Protein AF-A0A2H5W555-F1 (afdb_monomer_lite)

Structure (mmCIF, N/CA/C/O backbone):
data_AF-A0A2H5W555-F1
#
_entry.id   AF-A0A2H5W555-F1
#
loop_
_atom_site.group_PDB
_atom_site.id
_atom_site.type_symbol
_atom_site.label_atom_id
_atom_site.label_alt_id
_atom_site.label_comp_id
_atom_site.label_asym_id
_atom_site.label_entity_id
_atom_site.label_seq_id
_atom_site.pdbx_PDB_ins_code
_atom_site.Cartn_x
_atom_site.Cartn_y
_atom_site.Cartn_z
_atom_site.occupancy
_atom_site.B_iso_or_equiv
_atom_site.auth_seq_id
_atom_site.auth_comp_id
_atom_site.auth_asym_id
_atom_site.auth_atom_id
_atom_site.pdbx_PDB_model_num
ATOM 1 N N . MET A 1 1 ? 14.832 43.001 66.537 1.00 49.19 1 MET A N 1
ATOM 2 C CA . MET A 1 1 ? 14.098 41.760 66.212 1.00 49.19 1 MET A CA 1
ATOM 3 C C . MET A 1 1 ? 13.853 41.805 64.713 1.00 49.19 1 MET A C 1
ATOM 5 O O . MET A 1 1 ? 13.284 42.779 64.250 1.00 49.19 1 MET A O 1
ATOM 9 N N . LEU A 1 2 ? 14.508 40.921 63.962 1.00 52.03 2 LEU A N 1
ATOM 10 C CA . LEU A 1 2 ? 14.835 41.119 62.547 1.00 52.03 2 LEU A CA 1
ATOM 11 C C . LEU A 1 2 ? 13.684 40.680 61.633 1.00 52.03 2 LEU A C 1
ATOM 13 O O . LEU A 1 2 ? 13.291 39.517 61.644 1.00 52.03 2 LEU A O 1
ATOM 17 N N . GLU A 1 3 ? 13.192 41.625 60.834 1.00 59.06 3 GLU A N 1
ATOM 18 C CA . GLU A 1 3 ? 12.164 41.443 59.812 1.00 59.06 3 GLU A CA 1
ATOM 19 C C . GLU A 1 3 ? 12.660 40.465 58.730 1.00 59.06 3 GLU A C 1
ATOM 21 O O . GLU A 1 3 ? 13.538 40.773 57.916 1.00 59.06 3 GLU A O 1
ATOM 26 N N . GLY A 1 4 ? 12.115 39.249 58.746 1.00 59.41 4 GLY A N 1
ATOM 27 C CA . GLY A 1 4 ? 12.412 38.196 57.783 1.00 59.41 4 GLY A CA 1
ATOM 28 C C . GLY A 1 4 ? 11.858 38.536 56.401 1.00 59.41 4 GLY A C 1
ATOM 29 O O . GLY A 1 4 ? 10.692 38.269 56.104 1.00 59.41 4 GLY A O 1
ATOM 30 N N . ARG A 1 5 ? 12.712 39.087 55.530 1.00 66.12 5 ARG A N 1
ATOM 31 C CA . ARG A 1 5 ? 12.431 39.239 54.096 1.00 66.12 5 ARG A CA 1
ATOM 32 C C . ARG A 1 5 ? 12.264 37.864 53.447 1.00 66.12 5 ARG A C 1
ATOM 34 O O . ARG A 1 5 ? 13.231 37.225 53.044 1.00 66.12 5 ARG A O 1
ATOM 41 N N . ARG A 1 6 ? 11.014 37.418 53.337 1.00 64.94 6 ARG A N 1
ATOM 42 C CA . ARG A 1 6 ? 10.616 36.291 52.490 1.00 64.94 6 ARG A CA 1
ATOM 43 C C . ARG A 1 6 ? 10.742 36.720 51.030 1.00 64.94 6 ARG A C 1
ATOM 45 O O . ARG A 1 6 ? 9.896 37.442 50.512 1.00 64.94 6 ARG A O 1
ATOM 52 N N . SER A 1 7 ? 11.824 36.295 50.385 1.00 68.00 7 SER A N 1
ATOM 53 C CA . SER A 1 7 ? 12.001 36.405 48.940 1.00 68.00 7 SER A CA 1
ATOM 54 C C . SER A 1 7 ? 10.922 35.589 48.228 1.00 68.00 7 SER A C 1
ATOM 56 O O . SER A 1 7 ? 10.952 34.360 48.243 1.00 68.00 7 SER A O 1
ATOM 58 N N . CYS A 1 8 ? 9.972 36.271 47.591 1.00 63.50 8 CYS A N 1
ATOM 59 C CA . CYS A 1 8 ? 9.088 35.664 46.604 1.00 63.50 8 CYS A CA 1
ATOM 60 C C . CYS A 1 8 ? 9.933 35.250 45.394 1.00 63.50 8 CYS A C 1
ATOM 62 O O . CYS A 1 8 ? 10.379 36.097 44.621 1.00 63.50 8 CYS A O 1
ATOM 64 N N . ILE A 1 9 ? 10.176 33.950 45.240 1.00 69.75 9 ILE A N 1
ATOM 65 C CA . ILE A 1 9 ? 10.774 33.393 44.027 1.00 69.75 9 ILE A CA 1
ATOM 66 C C . ILE A 1 9 ? 9.719 33.501 42.915 1.00 69.75 9 ILE A C 1
ATOM 68 O O . ILE A 1 9 ? 8.634 32.932 43.063 1.00 69.75 9 ILE A O 1
ATOM 72 N N . PRO A 1 10 ? 9.980 34.212 41.804 1.00 69.44 10 PRO A N 1
ATOM 73 C CA . PRO A 1 10 ? 9.043 34.251 40.696 1.00 69.44 10 PRO A CA 1
ATOM 74 C C . PRO A 1 10 ? 8.984 32.866 40.047 1.00 69.44 10 PRO A C 1
ATOM 76 O O . PRO A 1 10 ? 9.961 32.379 39.476 1.00 69.44 10 PRO A O 1
ATOM 79 N N . HIS A 1 11 ? 7.816 32.230 40.131 1.00 68.31 11 HIS A N 1
ATOM 80 C CA . HIS A 1 11 ? 7.517 30.976 39.452 1.00 68.31 11 HIS A CA 1
ATOM 81 C C . HIS A 1 11 ? 7.503 31.246 37.940 1.00 68.31 11 HIS A C 1
ATOM 83 O O . HIS A 1 11 ? 6.504 31.683 37.365 1.00 68.31 11 HIS A O 1
ATOM 89 N N . ARG A 1 12 ? 8.658 31.069 37.288 1.00 72.81 12 ARG A N 1
ATOM 90 C CA . ARG A 1 12 ? 8.837 31.305 35.853 1.00 72.81 12 ARG A CA 1
ATOM 91 C C . ARG A 1 12 ? 7.993 30.284 35.092 1.00 72.81 12 ARG A C 1
ATOM 93 O O . ARG A 1 12 ? 8.399 29.141 34.910 1.00 72.81 12 ARG A O 1
ATOM 100 N N . LYS A 1 13 ? 6.794 30.692 34.677 1.00 70.06 13 LYS A N 1
ATOM 101 C CA . LYS A 1 13 ? 5.906 29.907 33.815 1.00 70.06 13 LYS A CA 1
ATOM 102 C C . LYS A 1 13 ? 6.671 29.607 32.520 1.00 70.06 13 LYS A C 1
ATOM 104 O O . LYS A 1 13 ? 6.967 30.521 31.750 1.00 70.06 13 LYS A O 1
ATOM 109 N N . GLY A 1 14 ? 7.088 28.351 32.344 1.00 60.59 14 GLY A N 1
ATOM 110 C CA . GLY A 1 14 ? 7.802 27.898 31.153 1.00 60.59 14 GLY A CA 1
ATOM 111 C C . GLY A 1 14 ? 6.978 28.227 29.913 1.00 60.59 14 GLY A C 1
ATOM 112 O O . GLY A 1 14 ? 5.783 27.942 29.867 1.00 60.59 14 GLY A O 1
ATOM 113 N N . ARG A 1 15 ? 7.592 28.894 28.933 1.00 64.75 15 ARG A N 1
ATOM 114 C CA . ARG A 1 15 ? 6.925 29.183 27.660 1.00 64.75 15 ARG A CA 1
ATOM 115 C C . ARG A 1 15 ? 6.703 27.855 26.927 1.00 64.75 15 ARG A C 1
ATOM 117 O O . ARG A 1 15 ? 7.643 27.060 26.886 1.00 64.75 15 ARG A O 1
ATOM 124 N N . PRO A 1 16 ? 5.518 27.600 26.344 1.00 57.59 16 PRO A N 1
ATOM 125 C CA . PRO A 1 16 ? 5.307 26.406 25.543 1.00 57.59 16 PRO A CA 1
ATOM 126 C C . PRO A 1 16 ? 6.228 26.482 24.325 1.00 57.59 16 PRO A C 1
ATOM 128 O O . PRO A 1 16 ? 6.068 27.326 23.445 1.00 57.59 16 PRO A O 1
ATOM 131 N N . MET A 1 17 ? 7.230 25.611 24.293 1.00 60.69 17 MET A N 1
ATOM 132 C CA . MET A 1 17 ? 8.143 25.431 23.170 1.00 60.69 17 MET A CA 1
ATOM 133 C C . MET A 1 17 ? 7.408 24.637 22.075 1.00 60.69 17 MET A C 1
ATOM 135 O O . MET A 1 17 ? 7.768 23.507 21.774 1.00 60.69 17 MET A O 1
ATOM 139 N N . GLN A 1 18 ? 6.301 25.193 21.559 1.00 62.84 18 GLN A N 1
ATOM 140 C CA . GLN A 1 18 ? 5.282 24.447 20.805 1.00 62.84 18 GLN A CA 1
ATOM 141 C C . GLN A 1 18 ? 5.464 24.403 19.280 1.00 62.84 18 GLN A C 1
ATOM 143 O O . GLN A 1 18 ? 4.883 23.554 18.618 1.00 62.84 18 GLN A O 1
ATOM 148 N N . GLY A 1 19 ? 6.308 25.266 18.708 1.00 61.78 19 GLY A N 1
ATOM 149 C CA . GLY A 1 19 ? 6.478 25.345 17.249 1.00 61.78 19 GLY A CA 1
ATOM 150 C C . GLY A 1 19 ? 7.579 24.458 16.655 1.00 61.78 19 GLY A C 1
ATOM 151 O O . GLY A 1 19 ? 7.553 24.179 15.463 1.00 61.78 19 GLY A O 1
ATOM 152 N N . SER A 1 20 ? 8.562 24.014 17.450 1.00 70.44 20 SER A N 1
ATOM 153 C CA . SER A 1 20 ? 9.775 23.369 16.912 1.00 70.44 20 SER A CA 1
ATOM 154 C C . SER A 1 20 ? 9.702 21.838 16.900 1.00 70.44 20 SER A C 1
ATOM 156 O O . SER A 1 20 ? 10.187 21.222 15.957 1.00 70.44 20 SER A O 1
ATOM 158 N N . TYR A 1 21 ? 9.062 21.201 17.889 1.00 74.06 21 TYR A N 1
ATOM 159 C CA . TYR A 1 21 ? 9.061 19.733 18.019 1.00 74.06 21 TYR A CA 1
ATOM 160 C C . TYR A 1 21 ? 8.374 19.003 16.858 1.00 74.06 21 TYR A C 1
ATOM 162 O O . TYR A 1 21 ? 8.743 17.874 16.553 1.00 74.06 21 TYR A O 1
ATOM 170 N N . ALA A 1 22 ? 7.392 19.630 16.200 1.00 77.25 22 ALA A N 1
ATOM 171 C CA . ALA A 1 22 ? 6.694 19.020 15.073 1.00 77.25 22 ALA A CA 1
ATOM 172 C C . ALA A 1 22 ? 7.654 18.860 13.889 1.00 77.25 22 ALA A C 1
ATOM 174 O O . ALA A 1 22 ? 7.745 17.787 13.303 1.00 77.25 22 ALA A O 1
ATOM 175 N N . LEU A 1 23 ? 8.454 19.896 13.612 1.00 77.62 23 LEU A N 1
ATOM 176 C CA . LEU A 1 23 ? 9.510 19.837 12.607 1.00 77.62 23 LEU A CA 1
ATOM 177 C C . LEU A 1 23 ? 10.505 18.718 12.934 1.00 77.62 23 LEU A C 1
ATOM 179 O O . LEU A 1 23 ? 10.782 17.893 12.076 1.00 77.62 23 LEU A O 1
ATOM 183 N N . TRP A 1 24 ? 10.977 18.629 14.180 1.00 86.06 24 TRP A N 1
ATOM 184 C CA . TRP A 1 24 ? 11.909 17.576 14.605 1.00 86.06 24 TRP A CA 1
ATOM 185 C C . TRP A 1 24 ? 11.338 16.154 14.497 1.00 86.06 24 TRP A C 1
ATOM 187 O O . TRP A 1 24 ? 12.100 15.222 14.261 1.00 86.06 24 TRP A O 1
ATOM 197 N N . MET A 1 25 ? 10.020 15.982 14.627 1.00 86.62 25 MET A N 1
ATOM 198 C CA . MET A 1 25 ? 9.352 14.686 14.480 1.00 86.62 25 MET A CA 1
ATOM 199 C C . MET A 1 25 ? 9.228 14.245 13.013 1.00 86.62 25 MET A C 1
ATOM 201 O O . MET A 1 25 ? 9.423 13.069 12.715 1.00 86.62 25 MET A O 1
ATOM 205 N N . TYR A 1 26 ? 8.939 15.168 12.089 1.00 91.75 26 TYR A N 1
ATOM 206 C CA . TYR A 1 26 ? 8.757 14.847 10.663 1.00 91.75 26 TYR A CA 1
ATOM 207 C C . TYR A 1 26 ? 10.050 14.919 9.835 1.00 91.75 26 TYR A C 1
ATOM 209 O O . TYR A 1 26 ? 10.145 14.295 8.776 1.00 91.75 26 TYR A O 1
ATOM 217 N N . LEU A 1 27 ? 11.061 15.650 10.309 1.00 93.44 27 LEU A N 1
ATOM 218 C CA . LEU A 1 27 ? 12.317 15.885 9.594 1.00 93.44 27 LEU A CA 1
ATOM 219 C C . LEU A 1 27 ? 13.083 14.593 9.254 1.00 93.44 27 LEU A C 1
ATOM 221 O O . LEU A 1 27 ? 13.500 14.477 8.103 1.00 93.44 27 LEU A O 1
ATOM 225 N N . PRO A 1 28 ? 13.226 13.587 10.143 1.00 94.50 28 PRO A N 1
ATOM 226 C CA . PRO A 1 28 ? 13.884 12.330 9.784 1.00 94.50 28 PRO A CA 1
ATOM 227 C C . PRO A 1 28 ? 13.179 11.594 8.637 1.00 94.50 28 PRO A C 1
ATOM 229 O O . PRO A 1 28 ? 13.837 11.112 7.719 1.00 94.50 28 PRO A O 1
ATOM 232 N N . GLY A 1 29 ? 11.842 11.556 8.652 1.00 94.69 29 GLY A N 1
ATOM 233 C CA . GLY A 1 29 ? 11.051 10.920 7.596 1.00 94.69 29 GLY A CA 1
ATOM 234 C C . GLY A 1 29 ? 11.219 11.624 6.251 1.00 94.69 29 GLY A C 1
ATOM 235 O O . GLY A 1 29 ? 11.456 10.973 5.235 1.00 94.69 29 GLY A O 1
ATOM 236 N N . LEU A 1 30 ? 11.188 12.959 6.255 1.00 95.00 30 LEU A N 1
ATOM 237 C CA . LEU A 1 30 ? 11.422 13.759 5.054 1.00 95.00 30 LEU A CA 1
ATOM 238 C C . LEU A 1 30 ? 12.841 13.558 4.501 1.00 95.00 30 LEU A C 1
ATOM 240 O O . LEU A 1 30 ? 13.008 13.388 3.296 1.00 95.00 30 LEU A O 1
ATOM 244 N N . VAL A 1 31 ? 13.856 13.542 5.370 1.00 96.62 31 VAL A N 1
ATOM 245 C CA . VAL A 1 31 ? 15.256 13.322 4.972 1.00 96.62 31 VAL A CA 1
ATOM 246 C C . VAL A 1 31 ? 15.439 11.943 4.345 1.00 96.62 31 VAL A C 1
ATOM 248 O O . VAL A 1 31 ? 16.087 11.841 3.307 1.00 96.62 31 VAL A O 1
ATOM 251 N N . LEU A 1 32 ? 14.845 10.892 4.916 1.00 97.12 32 LEU A N 1
ATOM 252 C CA . LEU A 1 32 ? 14.907 9.545 4.340 1.00 97.12 32 LEU A CA 1
ATOM 253 C C . LEU A 1 32 ? 14.152 9.448 3.012 1.00 97.12 32 LEU A C 1
ATOM 255 O O . LEU A 1 32 ? 14.649 8.821 2.080 1.00 97.12 32 LEU A O 1
ATOM 259 N N . PHE A 1 33 ? 12.990 10.092 2.897 1.00 97.50 33 PHE A N 1
ATOM 260 C CA . PHE A 1 33 ? 12.213 10.109 1.659 1.00 97.50 33 PHE A CA 1
ATOM 261 C C . PHE A 1 33 ? 12.973 10.806 0.522 1.00 97.50 33 PHE A C 1
ATOM 263 O O . PHE A 1 33 ? 13.168 10.228 -0.549 1.00 97.50 33 PHE A O 1
ATOM 270 N N . VAL A 1 34 ? 13.477 12.018 0.774 1.00 97.81 34 VAL A N 1
ATOM 271 C CA . VAL A 1 34 ? 14.276 12.779 -0.200 1.00 97.81 34 VAL A CA 1
ATOM 272 C C . VAL A 1 34 ? 15.595 12.067 -0.495 1.00 97.81 34 VAL A C 1
ATOM 274 O O . VAL A 1 34 ? 15.985 11.964 -1.656 1.00 97.81 34 VAL A O 1
ATOM 277 N N . GLY A 1 35 ? 16.259 11.532 0.529 1.00 98.19 35 GLY A N 1
ATOM 278 C CA . GLY A 1 35 ? 17.486 10.754 0.383 1.00 98.19 35 GLY A CA 1
ATOM 279 C C . GLY A 1 35 ? 17.285 9.498 -0.464 1.00 98.19 35 GLY A C 1
ATOM 280 O O . GLY A 1 35 ? 18.111 9.218 -1.327 1.00 98.19 35 GLY A O 1
ATOM 281 N N . GLY A 1 36 ? 16.171 8.782 -0.286 1.00 97.94 36 GLY A N 1
ATOM 282 C CA . GLY A 1 36 ? 15.815 7.611 -1.090 1.00 97.94 36 GLY A CA 1
ATOM 283 C C . GLY A 1 36 ? 15.578 7.958 -2.560 1.00 97.94 36 GLY A C 1
ATOM 284 O O . GLY A 1 36 ? 16.132 7.303 -3.443 1.00 97.94 36 GLY A O 1
ATOM 285 N N . ILE A 1 37 ? 14.833 9.034 -2.834 1.00 98.25 37 ILE A N 1
ATOM 286 C CA . ILE A 1 37 ? 14.633 9.535 -4.203 1.00 98.25 37 ILE A CA 1
ATOM 287 C C . ILE A 1 37 ? 15.975 9.937 -4.827 1.00 98.25 37 ILE A C 1
ATOM 289 O O . ILE A 1 37 ? 16.297 9.510 -5.937 1.00 98.25 37 ILE A O 1
ATOM 293 N N . ALA A 1 38 ? 16.779 10.720 -4.104 1.00 98.06 38 ALA A N 1
ATOM 294 C CA . ALA A 1 38 ? 18.091 11.158 -4.566 1.00 98.06 38 ALA A CA 1
ATOM 295 C C . ALA A 1 38 ? 19.020 9.969 -4.844 1.00 98.06 38 ALA A C 1
ATOM 297 O O . ALA A 1 38 ? 19.721 9.966 -5.852 1.00 98.06 38 ALA A O 1
ATOM 298 N N . PHE A 1 39 ? 18.988 8.937 -3.998 1.00 98.06 39 PHE A N 1
ATOM 299 C CA . PHE A 1 39 ? 19.768 7.717 -4.178 1.00 98.06 39 PHE A CA 1
ATOM 300 C C . PHE A 1 39 ? 19.387 6.976 -5.464 1.00 98.06 39 PHE A C 1
ATOM 302 O O . PHE A 1 39 ? 20.277 6.611 -6.235 1.00 98.06 39 PHE A O 1
ATOM 309 N N . VAL A 1 40 ? 18.091 6.788 -5.737 1.00 98.06 40 VAL A N 1
ATOM 310 C CA . VAL A 1 40 ? 17.629 6.139 -6.978 1.00 98.06 40 VAL A CA 1
ATOM 311 C C . VAL A 1 40 ? 18.047 6.954 -8.202 1.00 98.06 40 VAL A C 1
ATOM 313 O O . VAL A 1 40 ? 18.641 6.401 -9.126 1.00 98.06 40 VAL A O 1
ATOM 316 N N . ILE A 1 41 ? 17.806 8.268 -8.192 1.00 98.06 41 ILE A N 1
ATOM 317 C CA . ILE A 1 41 ? 18.159 9.156 -9.310 1.00 98.06 41 ILE A CA 1
ATOM 318 C C . ILE A 1 41 ? 19.669 9.135 -9.566 1.00 98.06 41 ILE A C 1
ATOM 320 O O . ILE A 1 41 ? 20.096 8.960 -10.707 1.00 98.06 41 ILE A O 1
ATOM 324 N N . LEU A 1 42 ? 20.482 9.266 -8.514 1.00 97.94 42 LEU A N 1
ATOM 325 C CA . LEU A 1 42 ? 21.938 9.239 -8.618 1.00 97.94 42 LEU A CA 1
ATOM 326 C C . LEU A 1 42 ? 22.428 7.923 -9.229 1.00 97.94 42 LEU A C 1
ATOM 328 O O . LEU A 1 42 ? 23.269 7.951 -10.122 1.00 97.94 42 LEU A O 1
ATOM 332 N N . ASN A 1 43 ? 21.886 6.783 -8.790 1.00 97.50 43 ASN A N 1
ATOM 333 C CA . ASN A 1 43 ? 22.266 5.477 -9.330 1.00 97.50 43 ASN A CA 1
ATOM 334 C C . ASN A 1 43 ? 21.867 5.318 -10.799 1.00 97.50 43 ASN A C 1
ATOM 336 O O . ASN A 1 43 ? 22.659 4.802 -11.584 1.00 97.50 43 ASN A O 1
ATOM 340 N N . VAL A 1 44 ? 20.681 5.787 -11.196 1.00 97.19 44 VAL A N 1
ATOM 341 C CA . VAL A 1 44 ? 20.253 5.755 -12.604 1.00 97.19 44 VAL A CA 1
ATOM 342 C C . VAL A 1 44 ? 21.166 6.628 -13.472 1.00 97.19 44 VAL A C 1
ATOM 344 O O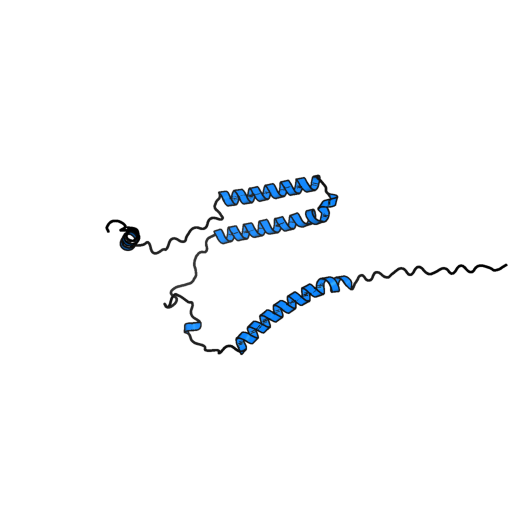 . VAL A 1 44 ? 21.611 6.175 -14.525 1.00 97.19 44 VAL A O 1
ATOM 347 N N . ILE A 1 45 ? 21.510 7.841 -13.023 1.00 96.94 45 ILE A N 1
ATOM 348 C CA . ILE A 1 45 ? 22.431 8.739 -13.743 1.00 96.94 45 ILE A CA 1
ATOM 349 C C . ILE A 1 45 ? 23.826 8.117 -13.846 1.00 96.94 45 ILE A C 1
ATOM 351 O O . ILE A 1 45 ? 24.414 8.091 -14.926 1.00 96.94 45 ILE A O 1
ATOM 355 N N . LEU A 1 46 ? 24.348 7.592 -12.738 1.00 96.62 46 LEU A N 1
ATOM 356 C CA . LEU A 1 46 ? 25.670 6.975 -12.696 1.00 96.62 46 LEU A CA 1
ATOM 357 C C . LEU A 1 46 ? 25.732 5.729 -13.588 1.00 96.62 46 LEU A C 1
ATOM 359 O O . LEU A 1 46 ? 26.685 5.562 -14.347 1.00 96.62 46 LEU A O 1
ATOM 363 N N . SER A 1 47 ? 24.690 4.895 -13.552 1.00 95.06 47 SER A N 1
ATOM 364 C CA . SER A 1 47 ? 24.542 3.740 -14.439 1.00 95.06 47 SER A CA 1
ATOM 365 C C . SER A 1 47 ? 24.542 4.165 -15.907 1.00 95.06 47 SER A C 1
ATOM 367 O O . SER A 1 47 ? 25.268 3.581 -16.711 1.00 95.06 47 SER A O 1
ATOM 369 N N . HIS A 1 48 ? 23.804 5.223 -16.253 1.00 92.12 48 HIS A N 1
ATOM 370 C CA . HIS A 1 48 ? 23.751 5.739 -17.618 1.00 92.12 48 HIS A CA 1
ATOM 371 C C . HIS A 1 48 ? 25.087 6.334 -18.093 1.00 92.12 48 HIS A C 1
ATOM 373 O O . HIS A 1 48 ? 25.401 6.237 -19.276 1.00 92.12 48 HIS A O 1
ATOM 379 N N . LEU A 1 49 ? 25.878 6.925 -17.188 1.00 94.00 49 LEU A N 1
ATOM 380 C CA . LEU A 1 49 ? 27.169 7.540 -17.513 1.00 94.00 49 LEU A CA 1
ATOM 381 C C . LEU A 1 49 ? 28.304 6.513 -17.667 1.00 94.00 49 LEU A C 1
ATOM 383 O O . LEU A 1 49 ? 29.175 6.692 -18.513 1.00 94.00 49 LEU A O 1
ATOM 387 N N . ILE A 1 50 ? 28.306 5.452 -16.852 1.00 95.69 50 ILE A N 1
ATOM 388 C CA . ILE A 1 50 ? 29.348 4.409 -16.877 1.00 95.69 50 ILE A CA 1
ATOM 389 C C . ILE A 1 50 ? 29.080 3.369 -17.979 1.00 95.69 50 ILE A C 1
ATOM 391 O O . ILE A 1 50 ? 30.023 2.798 -18.529 1.00 95.69 50 ILE A O 1
ATOM 395 N N . HIS A 1 51 ? 27.813 3.086 -18.302 1.00 90.69 51 HIS A N 1
ATOM 396 C CA . HIS A 1 51 ? 27.468 2.012 -19.233 1.00 90.69 51 HIS A CA 1
ATOM 397 C C . HIS A 1 51 ? 27.860 2.342 -20.692 1.00 90.69 51 HIS A C 1
ATOM 399 O O . HIS A 1 51 ? 27.494 3.402 -21.204 1.00 90.69 51 HIS A O 1
ATOM 405 N N . PRO A 1 52 ? 28.520 1.418 -21.422 1.00 87.75 52 PRO A N 1
ATOM 406 C CA . PRO A 1 52 ? 28.852 1.609 -22.832 1.00 87.75 52 PRO A CA 1
ATOM 407 C C . PRO A 1 52 ? 27.590 1.646 -23.704 1.00 87.75 52 PRO A C 1
ATOM 409 O O . PRO A 1 52 ? 26.907 0.644 -23.914 1.00 87.75 52 PRO A O 1
ATOM 412 N N . HIS A 1 53 ? 27.277 2.820 -24.245 1.00 82.75 53 HIS A N 1
ATOM 413 C CA . HIS A 1 53 ? 26.039 3.041 -24.982 1.00 82.75 53 HIS A CA 1
ATOM 414 C C . HIS A 1 53 ? 26.149 2.600 -26.453 1.00 82.75 53 HIS A C 1
ATOM 416 O O . HIS A 1 53 ? 26.477 3.393 -27.333 1.00 82.75 53 HIS A O 1
ATOM 422 N N . VAL A 1 54 ? 25.855 1.328 -26.737 1.00 85.94 54 VAL A N 1
ATOM 423 C CA . VAL A 1 54 ? 25.794 0.804 -28.116 1.00 85.94 54 VAL A CA 1
ATOM 424 C C . VAL A 1 54 ? 24.341 0.753 -28.579 1.00 85.94 54 VAL A C 1
ATOM 426 O O . VAL A 1 54 ? 23.590 -0.126 -28.142 1.00 85.94 54 VAL A O 1
ATOM 429 N N . ARG A 1 55 ? 23.961 1.694 -29.452 1.00 83.25 55 ARG A N 1
ATOM 430 C CA . ARG A 1 55 ? 22.630 1.766 -30.070 1.00 83.25 55 ARG A CA 1
ATOM 431 C C . ARG A 1 55 ? 22.562 0.821 -31.266 1.00 83.25 55 ARG A C 1
ATOM 433 O O . ARG A 1 55 ? 23.208 1.060 -32.280 1.00 83.25 55 ARG A O 1
ATOM 440 N N . THR A 1 56 ? 21.767 -0.231 -31.150 1.00 87.69 56 THR A N 1
ATOM 441 C CA . THR A 1 56 ? 21.507 -1.192 -32.231 1.00 87.69 56 THR A CA 1
ATOM 442 C C . THR A 1 56 ? 20.002 -1.367 -32.335 1.00 87.69 56 THR A C 1
ATOM 444 O O . THR A 1 56 ? 19.355 -1.454 -31.295 1.00 87.69 56 THR A O 1
ATOM 447 N N . HIS A 1 57 ? 19.453 -1.413 -33.552 1.00 84.56 57 HIS A N 1
ATOM 448 C CA . HIS A 1 57 ? 18.010 -1.563 -33.789 1.00 84.56 57 HIS A CA 1
ATOM 449 C C . HIS A 1 57 ? 17.411 -2.731 -32.983 1.00 84.56 57 HIS A C 1
ATOM 451 O O . HIS A 1 57 ? 16.434 -2.543 -32.266 1.00 84.56 57 HIS A O 1
ATOM 457 N N . GLU A 1 58 ? 18.098 -3.876 -32.974 1.00 84.69 58 GLU A N 1
ATOM 458 C CA . GLU A 1 58 ? 17.711 -5.092 -32.239 1.00 84.69 58 GLU A CA 1
ATOM 459 C C . GLU A 1 58 ? 17.558 -4.919 -30.718 1.00 84.69 58 GLU A C 1
ATOM 461 O O . GLU A 1 58 ? 16.879 -5.699 -30.063 1.00 84.69 58 GLU A O 1
ATOM 466 N N . LYS A 1 59 ? 18.178 -3.900 -30.109 1.00 83.31 59 LYS A N 1
ATOM 467 C CA . LYS A 1 59 ? 18.017 -3.633 -28.667 1.00 83.31 59 LYS A CA 1
ATOM 468 C C . LYS A 1 59 ? 16.737 -2.864 -28.338 1.00 83.31 59 LYS A C 1
ATOM 470 O O . LYS A 1 59 ? 16.399 -2.740 -27.163 1.00 83.31 59 LYS A O 1
ATOM 475 N N . TYR A 1 60 ? 16.083 -2.294 -29.348 1.00 87.75 60 TYR A N 1
ATOM 476 C CA . TYR A 1 60 ? 14.889 -1.461 -29.201 1.00 87.75 60 TYR A CA 1
ATOM 477 C C . TYR A 1 60 ? 13.607 -2.163 -29.663 1.00 87.75 60 TYR A C 1
ATOM 479 O O . TYR A 1 60 ? 12.525 -1.609 -29.478 1.00 87.75 60 TYR A O 1
ATOM 487 N N . VAL A 1 61 ? 13.713 -3.361 -30.246 1.00 87.81 61 VAL A N 1
ATOM 488 C CA . VAL A 1 61 ? 12.559 -4.201 -30.590 1.00 87.81 61 VAL A CA 1
ATOM 489 C C . VAL A 1 61 ? 12.117 -5.030 -29.382 1.00 87.81 61 VAL A C 1
ATOM 491 O O . VAL A 1 61 ? 12.905 -5.318 -28.479 1.00 87.81 61 VAL A O 1
ATOM 494 N N . ALA A 1 62 ? 10.830 -5.378 -29.333 1.00 87.38 62 ALA A N 1
ATOM 495 C CA . ALA A 1 62 ? 10.297 -6.236 -28.281 1.00 87.38 62 ALA A CA 1
ATOM 496 C C . ALA A 1 62 ? 10.862 -7.658 -28.414 1.00 87.38 62 ALA A C 1
ATOM 498 O O . ALA A 1 62 ? 11.023 -8.170 -29.516 1.00 87.38 62 ALA A O 1
ATOM 499 N N . TYR A 1 63 ? 11.152 -8.298 -27.282 1.00 85.75 63 TYR A N 1
ATOM 500 C CA . TYR A 1 63 ? 11.675 -9.660 -27.261 1.00 85.75 63 TYR A CA 1
ATOM 501 C C . TYR A 1 63 ? 10.562 -10.681 -27.556 1.00 85.75 63 TYR A C 1
ATOM 503 O O . TYR A 1 63 ? 9.661 -10.846 -26.734 1.00 85.75 63 TYR A O 1
ATOM 511 N N . GLU A 1 64 ? 10.657 -11.398 -28.680 1.00 85.62 64 GLU A N 1
ATOM 512 C CA . GLU A 1 64 ? 9.736 -12.481 -29.069 1.00 85.62 64 GLU A CA 1
ATOM 513 C C . GLU A 1 64 ? 10.513 -13.774 -29.406 1.00 85.62 64 GLU A C 1
ATOM 515 O O . GLU A 1 64 ? 10.473 -14.303 -30.509 1.00 85.62 64 GLU A O 1
ATOM 520 N N . CYS A 1 65 ? 11.307 -14.275 -28.447 1.00 83.94 65 CYS A N 1
ATOM 521 C CA . CYS A 1 65 ? 12.069 -15.535 -28.561 1.00 83.94 65 CYS A CA 1
ATOM 522 C C . CYS A 1 65 ? 13.041 -15.648 -29.761 1.00 83.94 65 CYS A C 1
ATOM 524 O O . CYS A 1 65 ? 13.489 -16.750 -30.072 1.00 83.94 65 CYS A O 1
ATOM 526 N N . GLY A 1 66 ? 13.435 -14.523 -30.366 1.00 83.94 66 GLY A N 1
ATOM 527 C CA . GLY A 1 66 ? 14.358 -14.470 -31.507 1.00 83.94 66 GLY A CA 1
ATOM 528 C C . GLY A 1 66 ? 13.680 -14.249 -32.861 1.00 83.94 66 GLY A C 1
ATOM 529 O O . GLY A 1 66 ? 14.390 -14.131 -33.853 1.00 83.94 66 GLY A O 1
ATOM 530 N N . GLU A 1 67 ? 12.350 -14.162 -32.887 1.00 83.62 67 GLU A N 1
ATOM 531 C CA . GLU A 1 67 ? 11.565 -13.764 -34.057 1.00 83.62 67 GLU A CA 1
ATOM 532 C C . GLU A 1 67 ? 11.216 -12.268 -33.998 1.00 83.62 67 GLU A C 1
ATOM 534 O O . GLU A 1 67 ? 11.224 -11.653 -32.923 1.00 83.62 67 GLU A O 1
ATOM 539 N N . ASP A 1 68 ? 10.917 -11.682 -35.159 1.00 84.62 68 ASP A N 1
ATOM 540 C CA . ASP A 1 68 ? 10.462 -10.295 -35.250 1.00 84.62 68 ASP A CA 1
ATOM 541 C C . ASP A 1 68 ? 9.059 -10.143 -34.638 1.00 84.62 68 ASP A C 1
ATOM 543 O O . ASP A 1 68 ? 8.175 -10.934 -34.976 1.00 84.62 68 ASP A O 1
ATOM 547 N N . PRO A 1 69 ? 8.814 -9.105 -33.809 1.00 82.00 69 PRO A N 1
ATOM 548 C CA . PRO A 1 69 ? 7.528 -8.888 -33.161 1.00 82.00 69 PRO A CA 1
ATOM 549 C C . PRO A 1 69 ? 6.388 -8.760 -34.177 1.00 82.00 69 PRO A C 1
ATOM 551 O O . PRO A 1 69 ? 6.310 -7.763 -34.903 1.00 82.00 69 PRO A O 1
ATOM 554 N N . VAL A 1 70 ? 5.476 -9.737 -34.213 1.00 78.25 70 VAL A N 1
ATOM 555 C CA . VAL A 1 70 ? 4.339 -9.740 -35.152 1.00 78.25 70 VAL A CA 1
ATOM 556 C C . VAL A 1 70 ? 3.016 -9.365 -34.481 1.00 78.25 70 VAL A C 1
ATOM 558 O O . VAL A 1 70 ? 2.557 -9.977 -33.521 1.00 78.25 70 VAL A O 1
ATOM 561 N N . GLY A 1 71 ? 2.327 -8.376 -35.054 1.00 78.25 71 GLY A N 1
ATOM 562 C CA . GLY A 1 71 ? 1.000 -7.948 -34.608 1.00 78.25 71 GLY A CA 1
ATOM 563 C C . GLY A 1 71 ? 1.010 -6.863 -33.526 1.00 78.25 71 GLY A C 1
ATOM 564 O O . GLY A 1 71 ? 2.036 -6.295 -33.166 1.00 78.25 71 GLY A O 1
ATOM 565 N N . GLY A 1 72 ? -0.185 -6.500 -33.057 1.00 74.94 72 GLY A N 1
ATOM 566 C CA . GLY A 1 72 ? -0.364 -5.496 -32.009 1.00 74.94 72 GLY A CA 1
ATOM 567 C C . GLY A 1 72 ? -0.493 -6.143 -30.632 1.00 74.94 72 GLY A C 1
ATOM 568 O O . GLY A 1 72 ? -1.212 -7.125 -30.482 1.00 74.94 72 GLY A O 1
ATOM 569 N N . ALA A 1 73 ? 0.099 -5.536 -29.601 1.00 72.12 73 ALA A N 1
ATOM 570 C CA . ALA A 1 73 ? 0.008 -6.000 -28.207 1.00 72.12 73 ALA A CA 1
ATOM 571 C C . ALA A 1 73 ? -1.378 -5.775 -27.549 1.00 72.12 73 ALA A C 1
ATOM 573 O O . ALA A 1 73 ? -1.514 -5.788 -26.326 1.00 72.12 73 ALA A O 1
ATOM 574 N N . TRP A 1 74 ? -2.416 -5.520 -28.348 1.00 73.44 74 TRP A N 1
ATOM 575 C CA . TRP A 1 74 ? -3.762 -5.205 -27.883 1.00 73.44 74 TRP A CA 1
ATOM 576 C C . TRP A 1 74 ? -4.539 -6.493 -27.609 1.00 73.44 74 TRP A C 1
ATOM 578 O O . TRP A 1 74 ? -5.298 -6.972 -28.449 1.00 73.44 74 TRP A O 1
ATOM 588 N N . ILE A 1 75 ? -4.340 -7.054 -26.415 1.00 76.88 75 ILE A N 1
ATOM 589 C CA . ILE A 1 75 ? -5.120 -8.184 -25.905 1.00 76.88 75 ILE A CA 1
ATOM 590 C C . ILE A 1 75 ? -6.214 -7.681 -24.951 1.00 76.88 75 ILE A C 1
ATOM 592 O O . ILE A 1 75 ? -6.025 -6.709 -24.216 1.00 76.88 75 ILE A O 1
ATOM 596 N N . GLN A 1 76 ? -7.367 -8.351 -24.928 1.00 77.88 76 GLN A N 1
ATOM 597 C CA . GLN A 1 76 ? -8.364 -8.111 -23.887 1.00 77.88 76 GLN A CA 1
ATOM 598 C C . GLN A 1 76 ? -7.872 -8.720 -22.573 1.00 77.88 76 GLN A C 1
ATOM 600 O O . GLN A 1 76 ? -7.781 -9.940 -22.431 1.00 77.88 76 GLN A O 1
ATOM 605 N N . PHE A 1 77 ? -7.547 -7.866 -21.605 1.00 75.38 77 PHE A N 1
ATOM 606 C CA . PHE A 1 77 ? -7.215 -8.315 -20.258 1.00 75.38 77 PHE A CA 1
ATOM 607 C C . PHE A 1 77 ? -8.452 -8.893 -19.564 1.00 75.38 77 PHE A C 1
ATOM 609 O O . PHE A 1 77 ? -9.575 -8.417 -19.730 1.00 75.38 77 PHE A O 1
ATOM 616 N N . ASN A 1 78 ? -8.241 -9.935 -18.763 1.00 82.56 78 ASN A N 1
ATOM 617 C CA . ASN A 1 78 ? -9.313 -10.588 -18.023 1.00 82.56 78 ASN A CA 1
ATOM 618 C C . ASN A 1 78 ? -9.904 -9.627 -16.967 1.00 82.56 78 ASN A C 1
ATOM 620 O O . ASN A 1 78 ? -9.167 -8.980 -16.224 1.00 82.56 78 ASN A O 1
ATOM 624 N N . HIS A 1 79 ? -11.232 -9.571 -16.838 1.00 85.31 79 HIS A N 1
ATOM 625 C CA . HIS A 1 79 ? -11.935 -8.726 -15.859 1.00 85.31 79 HIS A CA 1
ATOM 626 C C . HIS A 1 79 ? -11.562 -9.033 -14.394 1.00 85.31 79 HIS A C 1
ATOM 628 O O . HIS A 1 79 ? -11.814 -8.227 -13.501 1.00 85.31 79 HIS A O 1
ATOM 634 N N . ARG A 1 80 ? -10.923 -10.176 -14.125 1.00 84.69 80 ARG A N 1
ATOM 635 C CA . ARG A 1 80 ? -10.461 -10.577 -12.785 1.00 84.69 80 ARG A CA 1
ATOM 636 C C . ARG A 1 80 ? -9.468 -9.600 -12.157 1.00 84.69 80 ARG A C 1
ATOM 638 O O . ARG A 1 80 ? -9.529 -9.383 -10.951 1.00 84.69 80 ARG A O 1
ATOM 645 N N . PHE A 1 81 ? -8.611 -8.956 -12.953 1.00 87.81 81 PHE A N 1
ATOM 646 C CA . PHE A 1 81 ? -7.696 -7.926 -12.440 1.00 87.81 81 PHE A CA 1
ATOM 647 C C . PHE A 1 81 ? -8.452 -6.737 -11.836 1.00 87.81 81 PHE A C 1
ATOM 649 O O . PHE A 1 81 ? -8.052 -6.203 -10.803 1.00 87.81 81 PHE A O 1
ATOM 656 N N . TYR A 1 82 ? -9.572 -6.356 -12.453 1.00 90.00 82 TYR A N 1
ATOM 657 C CA . TYR A 1 82 ? -10.433 -5.293 -11.948 1.00 90.00 82 TYR A CA 1
ATOM 658 C C . TYR A 1 82 ? -11.116 -5.697 -10.636 1.00 90.00 82 TYR A C 1
ATOM 660 O O . TYR A 1 82 ? -11.119 -4.913 -9.691 1.00 90.00 82 TYR A O 1
ATOM 668 N N . LEU A 1 83 ? -11.634 -6.928 -10.541 1.00 89.75 83 LEU A N 1
ATOM 669 C CA . LEU A 1 83 ? -12.255 -7.429 -9.308 1.00 89.75 83 LEU A CA 1
ATOM 670 C C . LEU A 1 83 ? -11.261 -7.477 -8.139 1.00 89.75 83 LEU A C 1
ATOM 672 O O . LEU A 1 83 ? -11.626 -7.118 -7.021 1.00 89.75 83 LEU A O 1
ATOM 676 N N . LEU A 1 84 ? -10.005 -7.857 -8.399 1.00 89.25 84 LEU A N 1
ATOM 677 C CA . LEU A 1 84 ? -8.942 -7.840 -7.393 1.00 89.25 84 LEU A CA 1
ATOM 678 C C . LEU A 1 84 ? -8.627 -6.413 -6.920 1.00 89.25 84 LEU A C 1
ATOM 680 O O . LEU A 1 84 ? -8.552 -6.173 -5.717 1.00 89.25 84 LEU A O 1
ATOM 684 N N . ALA A 1 85 ? -8.480 -5.463 -7.849 1.00 93.12 85 ALA A N 1
ATOM 685 C CA . ALA A 1 85 ? -8.221 -4.063 -7.515 1.00 93.12 85 ALA A CA 1
ATOM 686 C C . ALA A 1 85 ? -9.382 -3.440 -6.722 1.00 93.12 85 ALA A C 1
ATOM 688 O O . ALA A 1 85 ? -9.154 -2.759 -5.725 1.00 93.12 85 ALA A O 1
ATOM 689 N N . LEU A 1 86 ? -10.626 -3.719 -7.124 1.00 91.69 86 LEU A N 1
ATOM 690 C CA . LEU A 1 86 ? -11.817 -3.261 -6.413 1.00 91.69 86 LEU A CA 1
ATOM 691 C C . LEU A 1 86 ? -11.881 -3.841 -4.994 1.00 91.69 86 LEU A C 1
ATOM 693 O O . LEU A 1 86 ? -12.114 -3.097 -4.046 1.00 91.69 86 LEU A O 1
ATOM 697 N N . ALA A 1 87 ? -11.633 -5.144 -4.837 1.00 90.44 87 ALA A N 1
ATOM 698 C CA . ALA A 1 87 ? -11.605 -5.788 -3.526 1.00 90.44 87 ALA A CA 1
ATOM 699 C C . ALA A 1 87 ? -10.503 -5.212 -2.620 1.00 90.44 87 ALA A C 1
ATOM 701 O O . ALA A 1 87 ? -10.748 -5.000 -1.434 1.00 90.44 87 ALA A O 1
ATOM 702 N N . PHE A 1 88 ? -9.323 -4.913 -3.175 1.00 92.62 88 PHE A N 1
ATOM 703 C CA . PHE A 1 88 ? -8.232 -4.268 -2.443 1.00 92.62 88 PHE A CA 1
ATOM 704 C C . PHE A 1 88 ? -8.621 -2.871 -1.948 1.00 92.62 88 PHE A C 1
ATOM 706 O O . PHE A 1 88 ? -8.447 -2.588 -0.770 1.00 92.62 88 PHE A O 1
ATOM 713 N N . VAL A 1 89 ? -9.193 -2.024 -2.812 1.00 95.31 89 VAL A N 1
ATOM 714 C CA . VAL A 1 89 ? -9.607 -0.659 -2.436 1.00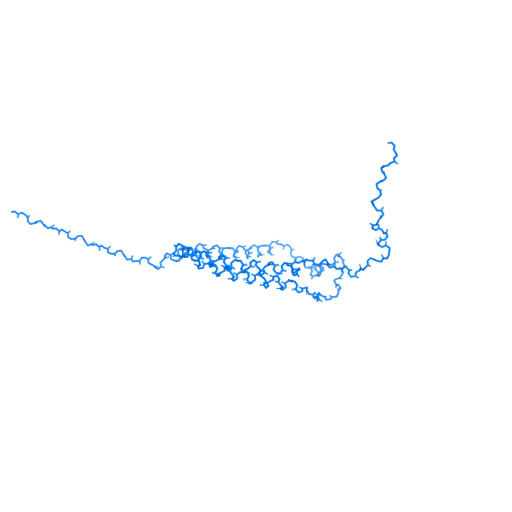 95.31 89 VAL A CA 1
ATOM 715 C C . VAL A 1 89 ? -10.691 -0.677 -1.364 1.00 95.31 89 VAL A C 1
ATOM 717 O O . VAL A 1 89 ? -10.616 0.100 -0.417 1.00 95.31 89 VAL A O 1
ATOM 720 N N . VAL A 1 90 ? -11.683 -1.566 -1.492 1.00 93.31 90 VAL A N 1
ATOM 721 C CA . VAL A 1 90 ? -12.705 -1.733 -0.452 1.00 93.31 90 VAL A CA 1
ATOM 722 C C . VAL A 1 90 ? -12.026 -2.131 0.854 1.00 93.31 90 VAL A C 1
ATOM 724 O O . VAL A 1 90 ? -12.147 -1.402 1.825 1.00 93.31 90 VAL A O 1
ATOM 727 N N . PHE A 1 91 ? -11.231 -3.203 0.875 1.00 92.62 91 PHE A N 1
ATOM 728 C CA . PHE A 1 91 ? -10.554 -3.649 2.096 1.00 92.62 91 PHE A CA 1
ATOM 729 C C . PHE A 1 91 ? -9.640 -2.577 2.726 1.00 92.62 91 PHE A C 1
ATOM 731 O O . PHE A 1 91 ? -9.616 -2.447 3.948 1.00 92.62 91 PHE A O 1
ATOM 738 N N . ASP A 1 92 ? -8.931 -1.786 1.919 1.00 95.62 92 ASP A N 1
ATOM 739 C CA . ASP A 1 92 ? -8.063 -0.695 2.384 1.00 95.62 92 ASP A CA 1
ATOM 740 C C . ASP A 1 92 ? -8.859 0.405 3.109 1.00 95.62 92 ASP A C 1
ATOM 742 O O . ASP A 1 92 ? -8.528 0.801 4.229 1.00 95.62 92 ASP A O 1
ATOM 746 N N . VAL A 1 93 ? -9.988 0.829 2.530 1.00 95.56 93 VAL A N 1
ATOM 747 C CA . VAL A 1 93 ? -10.893 1.798 3.171 1.00 95.56 93 VAL A CA 1
ATOM 748 C C . VAL A 1 93 ? -11.416 1.270 4.508 1.00 95.56 93 VAL A C 1
ATOM 750 O O . VAL A 1 93 ? -11.502 2.021 5.479 1.00 95.56 93 VAL A O 1
ATOM 753 N N . GLU A 1 94 ? -11.714 -0.021 4.599 1.00 94.12 94 GLU A N 1
ATOM 754 C CA . GLU A 1 94 ? -12.243 -0.625 5.825 1.00 94.12 94 GLU A CA 1
ATOM 755 C C . GLU A 1 94 ? -11.184 -0.654 6.942 1.00 94.12 94 GLU A C 1
ATOM 757 O O . GLU A 1 94 ? -11.499 -0.422 8.110 1.00 94.12 94 GLU A O 1
ATOM 762 N N . VAL A 1 95 ? -9.902 -0.842 6.604 1.00 92.94 95 VAL A N 1
ATOM 763 C CA . VAL A 1 95 ? -8.793 -0.716 7.569 1.00 92.94 95 VAL A CA 1
ATOM 764 C C . VAL A 1 95 ? -8.651 0.7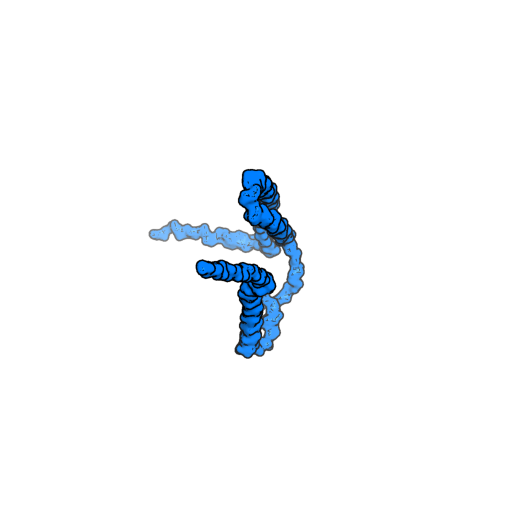26 8.063 1.00 92.94 95 VAL A C 1
ATOM 766 O O . VAL A 1 95 ? -8.432 0.948 9.258 1.00 92.94 95 VAL A O 1
ATOM 769 N N . VAL A 1 96 ? -8.828 1.715 7.184 1.00 95.00 96 VAL A N 1
ATOM 770 C CA . VAL A 1 96 ? -8.852 3.131 7.586 1.00 95.00 96 VAL A CA 1
ATOM 771 C C . VAL A 1 96 ? -10.003 3.407 8.559 1.00 95.00 96 VAL A C 1
ATOM 773 O O . VAL A 1 96 ? -9.810 4.140 9.530 1.00 95.00 96 VAL A O 1
ATOM 776 N N . LEU A 1 97 ? -11.169 2.781 8.369 1.00 91.62 97 LEU A N 1
ATOM 777 C CA . LEU A 1 97 ? -12.313 2.902 9.284 1.00 91.62 97 LEU A CA 1
ATOM 778 C C . LEU A 1 97 ? -12.086 2.228 10.647 1.00 91.62 97 LEU A C 1
ATOM 780 O O . LEU A 1 97 ? -12.653 2.673 11.645 1.00 91.62 97 LEU A O 1
ATOM 784 N N . LEU A 1 98 ? -11.223 1.213 10.730 1.00 91.75 98 LEU A N 1
ATOM 785 C CA . LEU A 1 98 ? -10.830 0.602 12.006 1.00 91.75 98 LEU A CA 1
ATOM 786 C C . LEU A 1 98 ? -9.869 1.479 12.820 1.00 91.75 98 LEU A C 1
ATOM 788 O O .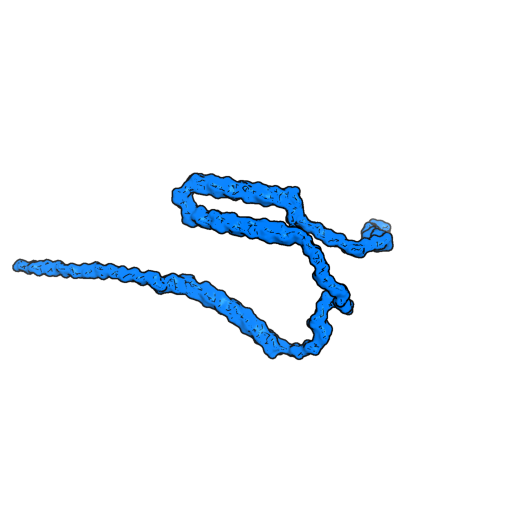 LEU A 1 98 ? -9.794 1.346 14.044 1.00 91.75 98 LEU A O 1
ATOM 792 N N . PHE A 1 99 ? -9.139 2.388 12.170 1.00 91.62 99 PHE A N 1
ATOM 793 C CA . PHE A 1 99 ? -8.080 3.169 12.811 1.00 91.62 99 PHE A CA 1
ATOM 794 C C . PHE A 1 99 ? -8.573 4.060 13.968 1.00 91.62 99 PHE A C 1
ATOM 796 O O . PHE A 1 99 ? -7.967 4.007 15.042 1.00 91.62 99 PHE A O 1
ATOM 803 N N . PRO A 1 100 ? -9.672 4.834 13.828 1.00 88.94 100 PRO A N 1
ATOM 804 C CA . PRO A 1 100 ? -10.214 5.633 14.924 1.00 88.94 100 PRO A CA 1
ATOM 805 C C . PRO A 1 100 ? -10.524 4.788 16.155 1.00 88.94 100 PRO A C 1
ATOM 807 O O . PRO A 1 100 ? -10.124 5.159 17.254 1.00 88.94 100 PRO A O 1
ATOM 810 N N . TRP A 1 101 ? -11.155 3.624 15.970 1.00 89.06 101 TRP A N 1
ATOM 811 C CA . TRP A 1 101 ? -11.480 2.722 17.071 1.00 89.06 101 TRP A CA 1
ATOM 812 C C . TRP A 1 101 ? -10.232 2.218 17.805 1.00 89.06 101 TRP A C 1
ATOM 814 O O . TRP A 1 101 ? -10.212 2.232 19.034 1.00 89.06 101 TRP A O 1
ATOM 824 N N . VAL A 1 102 ? -9.167 1.840 17.085 1.00 89.88 102 VAL A N 1
ATOM 825 C CA . VAL A 1 102 ? -7.899 1.408 17.709 1.00 89.88 102 VAL A CA 1
ATOM 826 C C . VAL A 1 102 ? -7.306 2.519 18.577 1.00 89.88 102 VAL A C 1
ATOM 828 O O . VAL A 1 102 ? -6.823 2.253 19.679 1.00 89.88 102 VAL A O 1
ATOM 831 N N . VAL A 1 103 ? -7.372 3.769 18.111 1.00 90.88 103 VAL A N 1
ATOM 832 C CA . VAL A 1 103 ? -6.826 4.926 18.835 1.00 90.88 103 VAL A CA 1
ATOM 833 C C . VAL A 1 103 ? -7.576 5.184 20.149 1.00 90.88 103 VAL A C 1
ATOM 835 O O . VAL A 1 103 ? -6.937 5.521 21.146 1.00 90.88 103 VAL A O 1
ATOM 838 N N . VAL A 1 104 ? -8.898 4.981 20.188 1.00 89.12 104 VAL A N 1
ATOM 839 C CA . VAL A 1 104 ? -9.740 5.236 21.379 1.00 89.12 104 VAL A CA 1
ATOM 840 C C . VAL A 1 104 ? -10.228 3.967 22.089 1.00 89.12 104 VAL A C 1
ATOM 842 O O . VAL A 1 104 ? -11.121 4.027 22.935 1.00 89.12 104 VAL A O 1
ATOM 845 N N . PHE A 1 105 ? -9.621 2.811 21.806 1.00 85.31 105 PHE A N 1
ATOM 846 C CA . PHE A 1 105 ? -10.060 1.496 22.296 1.00 85.31 105 PHE A CA 1
ATOM 847 C C . PHE A 1 105 ? -10.320 1.448 23.814 1.00 85.31 1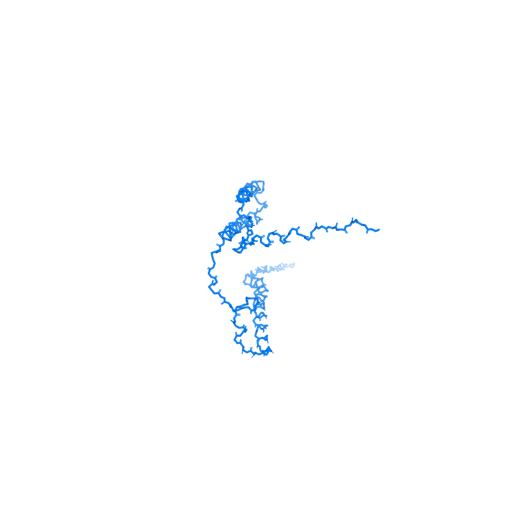05 PHE A C 1
ATOM 849 O O . PHE A 1 105 ? -11.262 0.808 24.282 1.00 85.31 105 PHE A O 1
ATOM 856 N N . ARG A 1 106 ? -9.503 2.162 24.601 1.00 84.19 106 ARG A N 1
ATOM 857 C CA . ARG A 1 106 ? -9.590 2.184 26.071 1.00 84.19 106 ARG A CA 1
ATOM 858 C C . ARG A 1 106 ? -10.842 2.878 26.612 1.00 84.19 106 ARG A C 1
ATOM 860 O O . ARG A 1 106 ? -11.213 2.609 27.750 1.00 84.19 106 ARG A O 1
ATOM 867 N N . GLU A 1 107 ? -11.458 3.765 25.837 1.00 86.25 107 GLU A N 1
ATOM 868 C CA . GLU A 1 107 ? -12.593 4.588 26.273 1.00 86.25 107 GLU A CA 1
ATOM 869 C C . GLU A 1 107 ? -13.941 3.918 25.969 1.00 86.25 107 GLU A C 1
ATOM 871 O O . GLU A 1 107 ? -14.887 4.056 26.740 1.00 86.25 107 GLU A O 1
ATOM 876 N N . PHE A 1 108 ? -14.016 3.137 24.885 1.00 80.75 108 PHE A N 1
ATOM 877 C CA . PHE A 1 108 ? -15.255 2.510 24.404 1.00 80.75 108 PHE A CA 1
ATOM 878 C C . PHE A 1 108 ? -15.550 1.127 25.013 1.00 80.75 108 PHE A C 1
ATOM 880 O O . PHE A 1 108 ? -16.684 0.644 24.929 1.00 80.75 108 PHE A O 1
ATOM 887 N N . GLY A 1 109 ? -14.559 0.482 25.640 1.00 84.88 109 GLY A N 1
ATOM 888 C CA . GLY A 1 109 ? -14.735 -0.782 26.363 1.00 84.88 109 GLY A CA 1
ATOM 889 C C . GLY A 1 109 ? -15.408 -1.885 25.529 1.00 84.88 109 GLY A C 1
ATOM 890 O O . GLY A 1 109 ? -15.110 -2.072 24.350 1.00 84.88 109 GLY A O 1
ATOM 891 N N . TRP A 1 110 ? -16.335 -2.626 26.143 1.00 88.00 110 TRP A N 1
ATOM 892 C CA . TRP A 1 110 ? -17.040 -3.746 25.500 1.00 88.00 110 TRP A CA 1
ATOM 893 C C . TRP A 1 110 ? -17.951 -3.336 24.339 1.00 88.00 110 TRP A C 1
ATOM 895 O O . TRP A 1 110 ? -18.153 -4.130 23.424 1.00 88.00 110 TRP A O 1
ATOM 905 N N . PHE A 1 111 ? -18.490 -2.115 24.357 1.00 87.94 111 PHE A N 1
ATOM 906 C CA . PHE A 1 111 ? -19.409 -1.650 23.320 1.00 87.94 111 PHE A CA 1
ATOM 907 C C . PHE A 1 111 ? -18.679 -1.464 21.985 1.00 87.94 111 PHE A C 1
ATOM 909 O O . PHE A 1 111 ? -19.045 -2.096 20.996 1.00 87.94 111 PHE A O 1
ATOM 916 N N . GLY A 1 112 ? -17.567 -0.720 21.985 1.00 88.44 112 GLY A N 1
ATOM 917 C CA . GLY A 1 112 ? -16.747 -0.564 20.780 1.00 88.44 112 GLY A CA 1
ATOM 918 C C . GLY A 1 112 ? -16.152 -1.889 20.295 1.00 88.44 112 GLY A C 1
ATOM 919 O O . GLY A 1 112 ? -15.974 -2.087 19.098 1.00 88.44 112 GLY A O 1
ATOM 920 N N . PHE A 1 113 ? -15.851 -2.823 21.203 1.00 89.56 113 PHE A N 1
ATOM 921 C CA . PHE A 1 113 ? -15.375 -4.154 20.817 1.00 89.56 113 PHE A CA 1
ATOM 922 C C . PHE A 1 113 ? -16.413 -4.932 19.995 1.00 89.56 113 PHE A C 1
ATOM 924 O O . PHE A 1 113 ? -16.062 -5.533 18.980 1.00 89.56 113 PHE A O 1
ATOM 931 N N . ILE A 1 114 ? -17.687 -4.900 20.400 1.00 93.50 114 ILE A N 1
ATOM 932 C CA . ILE A 1 114 ? -18.770 -5.568 19.667 1.00 93.50 114 ILE A CA 1
ATOM 933 C C . ILE A 1 114 ? -18.984 -4.914 18.300 1.00 93.50 114 ILE A C 1
ATOM 935 O O . ILE A 1 114 ? -19.134 -5.633 17.314 1.00 93.50 114 ILE A O 1
ATOM 939 N N . GLU A 1 115 ? -18.954 -3.581 18.217 1.00 91.75 115 GLU A N 1
ATOM 940 C CA . GLU A 1 115 ? -19.097 -2.863 16.942 1.00 91.75 115 GLU A CA 1
ATOM 941 C C . GLU A 1 115 ? -18.032 -3.289 15.925 1.00 91.75 115 GLU A C 1
ATOM 943 O O . GLU A 1 115 ? -18.365 -3.642 14.792 1.00 91.75 115 GLU A O 1
ATOM 948 N N . VAL A 1 116 ? -16.764 -3.356 16.341 1.00 92.44 116 VAL A N 1
ATOM 949 C CA . VAL A 1 116 ? -15.677 -3.810 15.462 1.00 92.44 116 VAL A CA 1
ATOM 950 C C . VAL A 1 116 ? -15.781 -5.290 15.123 1.00 92.44 116 VAL A C 1
ATOM 952 O O . VAL A 1 116 ? -15.494 -5.680 13.992 1.00 92.44 116 VAL A O 1
ATOM 955 N N . LEU A 1 117 ? -16.242 -6.125 16.051 1.00 93.81 117 LEU A N 1
ATOM 956 C CA . LEU A 1 117 ? -16.449 -7.543 15.775 1.00 93.81 117 LEU A CA 1
ATOM 957 C C . LEU A 1 117 ? -17.548 -7.761 14.723 1.00 93.81 117 LEU A C 1
ATOM 959 O O . LEU A 1 117 ? -17.372 -8.574 13.815 1.00 93.81 117 LEU A O 1
ATOM 963 N N . VAL A 1 118 ? -18.646 -7.003 14.798 1.00 94.81 118 VAL A N 1
ATOM 964 C CA . VAL A 1 118 ? -19.710 -7.014 13.781 1.00 94.81 118 VAL A CA 1
ATOM 965 C C . VAL A 1 118 ? -19.190 -6.486 12.445 1.00 94.81 118 VAL A C 1
ATOM 967 O O . VAL A 1 118 ? -19.432 -7.106 11.411 1.00 94.81 118 VAL A O 1
ATOM 970 N N . PHE A 1 119 ? -18.434 -5.390 12.458 1.00 93.38 119 PHE A N 1
ATOM 971 C CA . PHE A 1 119 ? -17.833 -4.816 11.256 1.00 93.38 119 PHE A CA 1
ATOM 972 C C . PHE A 1 119 ? -16.909 -5.817 10.544 1.00 93.38 119 PHE A C 1
ATOM 974 O O . PHE A 1 119 ? -17.099 -6.106 9.363 1.00 93.38 119 PHE A O 1
ATOM 981 N N . ILE A 1 120 ? -15.988 -6.452 11.277 1.00 94.00 120 ILE A N 1
ATOM 982 C CA . ILE A 1 120 ? -15.112 -7.505 10.740 1.00 94.00 120 ILE A CA 1
ATOM 983 C C . ILE A 1 120 ? -15.935 -8.689 10.217 1.00 94.00 120 ILE A C 1
ATOM 985 O O . ILE A 1 120 ? -15.623 -9.225 9.153 1.00 94.00 120 ILE A O 1
ATOM 989 N N . ALA A 1 121 ? -16.999 -9.098 10.914 1.00 95.81 121 ALA A N 1
ATOM 990 C CA . ALA A 1 121 ? -17.850 -10.196 10.462 1.00 95.81 121 ALA A CA 1
ATOM 991 C C . ALA A 1 121 ? -18.509 -9.904 9.101 1.00 95.81 121 ALA A C 1
ATOM 993 O O . ALA A 1 121 ? -18.555 -10.793 8.248 1.00 95.81 121 ALA A O 1
ATOM 994 N N . VAL A 1 122 ? -18.961 -8.667 8.866 1.00 94.50 122 VAL A N 1
ATOM 995 C CA . VAL A 1 122 ? -19.514 -8.238 7.570 1.00 94.50 122 VAL A CA 1
ATOM 996 C C . VAL A 1 122 ? -18.450 -8.301 6.465 1.00 94.50 122 VAL A C 1
ATOM 998 O O . VAL A 1 122 ? -18.733 -8.822 5.384 1.00 94.50 122 VAL A O 1
ATOM 1001 N N . LEU A 1 123 ? -17.213 -7.869 6.741 1.00 92.19 123 LEU A N 1
ATOM 1002 C CA . LEU A 1 123 ? -16.098 -7.958 5.783 1.00 92.19 123 LEU A CA 1
ATOM 1003 C C . LEU A 1 123 ? -15.749 -9.400 5.426 1.00 92.19 123 LEU A C 1
ATOM 1005 O O . LEU A 1 123 ? -15.598 -9.737 4.250 1.00 92.19 123 LEU A O 1
ATOM 1009 N N . LEU A 1 124 ? -15.656 -10.269 6.434 1.00 93.25 124 LEU A N 1
ATOM 1010 C CA . LEU A 1 124 ? -15.401 -11.692 6.229 1.00 93.25 124 LEU A CA 1
ATOM 1011 C C . LEU A 1 124 ? -16.515 -12.336 5.402 1.00 93.25 124 LEU A C 1
ATOM 1013 O O . LEU A 1 124 ? -16.227 -13.173 4.548 1.00 93.25 124 LEU A O 1
ATOM 1017 N N . PHE A 1 125 ? -17.767 -11.916 5.596 1.00 95.06 125 PHE A N 1
ATOM 1018 C CA . PHE A 1 125 ? -18.885 -12.350 4.762 1.00 95.06 125 PHE A CA 1
ATOM 1019 C C . PHE A 1 125 ? -18.735 -11.905 3.304 1.00 95.06 125 PHE A C 1
ATOM 1021 O O . PHE A 1 125 ? -18.911 -12.722 2.397 1.00 95.06 125 PHE A O 1
ATOM 1028 N N . GLY A 1 126 ? -18.372 -10.641 3.067 1.00 91.50 126 GLY A N 1
ATOM 1029 C CA . GLY A 1 126 ? -18.100 -10.122 1.724 1.00 91.50 126 GLY A CA 1
ATOM 1030 C C . GLY A 1 126 ? -16.966 -10.880 1.027 1.00 91.50 126 GLY A C 1
ATOM 1031 O O . GLY A 1 126 ? -17.109 -11.302 -0.125 1.00 91.50 126 GLY A O 1
ATOM 1032 N N . LEU A 1 127 ? -15.875 -11.143 1.750 1.00 90.56 127 LEU A N 1
ATOM 1033 C CA . LEU A 1 127 ? -14.736 -11.909 1.244 1.00 90.56 127 LEU A CA 1
ATOM 1034 C C . LEU A 1 127 ? -15.106 -13.373 0.969 1.00 90.56 127 LEU A C 1
ATOM 1036 O O . LEU A 1 127 ? -14.762 -13.910 -0.085 1.00 90.56 127 LEU A O 1
ATOM 1040 N N . ALA A 1 128 ? -15.844 -14.016 1.876 1.00 93.06 128 ALA A N 1
ATOM 1041 C CA . ALA A 1 128 ? -16.320 -15.383 1.690 1.00 93.06 128 ALA A CA 1
ATOM 1042 C C . ALA A 1 128 ? -17.244 -15.494 0.468 1.00 93.06 128 ALA A C 1
ATOM 1044 O O . ALA A 1 128 ? -17.131 -16.448 -0.303 1.00 93.06 128 ALA A O 1
ATOM 1045 N N . TYR A 1 129 ? -18.121 -14.509 0.245 1.00 92.06 129 TYR A N 1
ATOM 1046 C CA . TYR A 1 129 ? -18.961 -14.451 -0.950 1.00 92.06 129 TYR A CA 1
ATOM 1047 C C . TYR A 1 129 ? -18.123 -14.338 -2.231 1.00 92.06 129 TYR A C 1
ATOM 1049 O O . TYR A 1 129 ? -18.332 -15.111 -3.170 1.00 92.06 129 TYR A O 1
ATOM 1057 N N . ALA A 1 130 ? -17.142 -13.431 -2.257 1.00 87.94 130 ALA A N 1
ATOM 1058 C CA . ALA A 1 130 ? -16.241 -13.264 -3.397 1.00 87.94 130 ALA A CA 1
ATOM 1059 C C . ALA A 1 130 ? -15.431 -14.541 -3.689 1.00 87.94 130 ALA A C 1
ATOM 1061 O O . ALA A 1 130 ? -15.303 -14.939 -4.850 1.00 87.94 130 ALA A O 1
ATOM 1062 N N . TRP A 1 131 ? -14.956 -15.230 -2.645 1.00 88.81 131 TRP A N 1
ATOM 1063 C CA . TRP A 1 131 ? -14.272 -16.519 -2.773 1.00 88.81 131 TRP A CA 1
ATOM 1064 C C . TRP A 1 131 ? -15.200 -17.578 -3.368 1.00 88.81 131 TRP A C 1
ATOM 1066 O O . TRP A 1 131 ? -14.837 -18.258 -4.326 1.00 88.81 131 TRP A O 1
ATOM 1076 N N . ARG A 1 132 ? -16.429 -17.700 -2.854 1.00 89.50 132 ARG A N 1
ATOM 1077 C CA . ARG A 1 132 ? -17.406 -18.687 -3.344 1.00 89.50 132 ARG A CA 1
ATOM 1078 C C . ARG A 1 132 ? -17.820 -18.455 -4.795 1.00 89.50 132 ARG A C 1
ATOM 1080 O O . ARG A 1 132 ? -18.238 -19.405 -5.446 1.00 89.50 132 ARG A O 1
ATOM 1087 N N . LYS A 1 133 ? -17.708 -17.225 -5.297 1.00 86.12 133 LYS A N 1
ATOM 1088 C CA . LYS A 1 133 ? -17.938 -16.873 -6.706 1.00 86.12 133 LYS A CA 1
ATOM 1089 C C . LYS A 1 133 ? -16.727 -17.107 -7.610 1.00 86.12 133 LYS A C 1
ATOM 1091 O O . LYS A 1 133 ? -16.786 -16.727 -8.773 1.00 86.12 133 LYS A O 1
ATOM 1096 N N . GLU A 1 134 ? -15.654 -17.701 -7.087 1.00 81.25 134 GLU A N 1
ATOM 1097 C CA . GLU A 1 134 ? -14.415 -17.988 -7.819 1.00 81.25 134 GLU A CA 1
ATOM 1098 C C . GLU A 1 134 ? -13.795 -16.748 -8.484 1.00 81.25 134 GLU A C 1
ATOM 1100 O O . GLU A 1 134 ? -12.956 -16.859 -9.373 1.00 81.25 134 GLU A O 1
ATOM 1105 N N . ALA A 1 135 ? -14.138 -15.546 -8.007 1.00 74.75 135 ALA A N 1
ATOM 1106 C CA . ALA A 1 135 ? -13.619 -14.291 -8.548 1.00 74.75 135 ALA A CA 1
ATOM 1107 C C . ALA A 1 135 ? -12.085 -14.188 -8.430 1.00 74.75 135 ALA A C 1
ATOM 1109 O O . ALA A 1 135 ? -11.457 -13.419 -9.154 1.00 74.75 135 ALA A O 1
ATOM 1110 N N . LEU A 1 136 ? -11.495 -14.976 -7.524 1.00 72.38 136 LEU A N 1
ATOM 1111 C CA . LEU A 1 136 ? -10.058 -15.053 -7.260 1.00 72.38 136 LEU A CA 1
ATOM 1112 C C . LEU A 1 136 ? -9.364 -16.244 -7.944 1.00 72.38 136 LEU A C 1
ATOM 1114 O O . LEU A 1 136 ? -8.149 -16.386 -7.823 1.00 72.38 136 LEU A O 1
ATOM 1118 N N . VAL A 1 137 ? -10.101 -17.122 -8.632 1.00 76.00 137 VAL A N 1
ATOM 1119 C CA . VAL A 1 137 ? -9.512 -18.294 -9.296 1.00 76.00 137 VAL A CA 1
ATOM 1120 C C . VAL A 1 137 ? -8.877 -17.864 -10.614 1.00 76.00 137 VAL A C 1
ATOM 1122 O O . VAL A 1 137 ? -9.444 -17.080 -11.378 1.00 76.00 137 VAL A O 1
ATOM 1125 N N . TRP A 1 138 ? -7.679 -18.378 -10.890 1.00 80.25 138 TRP A N 1
ATOM 1126 C CA . TRP A 1 138 ? -6.960 -18.090 -12.123 1.00 80.25 138 TRP A CA 1
ATOM 1127 C C . TRP A 1 138 ? -7.236 -19.151 -13.185 1.00 80.25 138 TRP A C 1
ATOM 1129 O O . TRP A 1 138 ? -6.834 -20.306 -13.034 1.00 80.25 138 TRP A O 1
ATOM 1139 N N . ASP A 1 139 ? -7.871 -18.753 -14.285 1.00 70.56 139 ASP A N 1
ATOM 1140 C CA . ASP A 1 139 ? -8.003 -19.624 -15.447 1.00 70.56 139 ASP A CA 1
ATOM 1141 C C . ASP A 1 139 ? -6.670 -19.631 -16.171 1.00 70.56 139 ASP A C 1
ATOM 1143 O O . ASP A 1 139 ? -6.119 -18.586 -16.528 1.00 70.56 139 ASP A O 1
ATOM 1147 N N . LYS A 1 140 ? -6.149 -20.833 -16.406 1.00 71.56 140 LYS A N 1
ATOM 1148 C CA . LYS A 1 140 ? -5.003 -21.002 -17.289 1.00 71.56 140 LYS A CA 1
ATOM 1149 C C . LYS A 1 140 ? -5.443 -20.556 -18.688 1.00 71.56 140 LYS A C 1
ATOM 1151 O O . LYS A 1 140 ? -6.452 -21.077 -19.172 1.00 71.56 140 LYS A O 1
ATOM 1156 N N . PRO A 1 141 ? -4.726 -19.619 -19.336 1.00 66.06 141 PRO A N 1
ATOM 1157 C CA . PRO A 1 141 ? -4.989 -19.292 -20.727 1.00 66.06 141 PRO A CA 1
ATOM 1158 C C . PRO A 1 141 ? -4.932 -20.588 -21.526 1.00 66.06 141 PRO A C 1
ATOM 1160 O O . PRO A 1 141 ? -3.938 -21.314 -21.454 1.00 66.06 141 PRO A O 1
ATOM 1163 N N . GLN A 1 142 ? -6.005 -20.920 -22.237 1.00 62.78 142 GLN A N 1
ATOM 1164 C CA . GLN A 1 142 ? -5.941 -22.049 -23.151 1.00 62.78 142 GLN A CA 1
ATOM 1165 C C . GLN A 1 142 ? -5.030 -21.621 -24.302 1.00 62.78 142 GLN A C 1
ATOM 1167 O O . GLN A 1 142 ? -5.282 -20.561 -24.886 1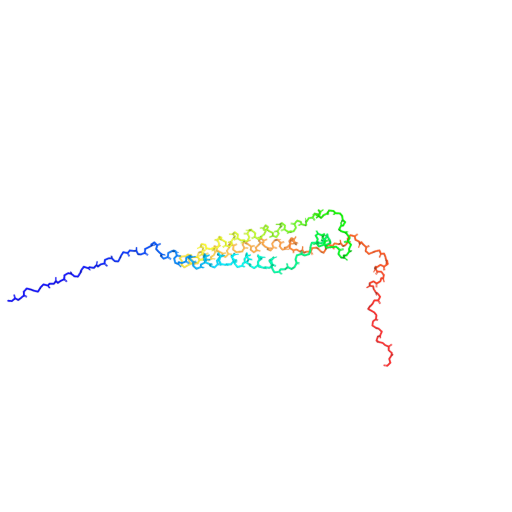.00 62.78 142 GLN A O 1
ATOM 1172 N N . PRO A 1 143 ? -3.956 -22.367 -24.614 1.00 58.50 143 PRO A N 1
ATOM 1173 C CA . PRO A 1 143 ? -3.147 -22.034 -25.771 1.00 58.50 143 PRO A CA 1
ATOM 1174 C C . PRO A 1 143 ? -4.060 -22.086 -26.998 1.00 58.50 143 PRO A C 1
ATOM 1176 O O . PRO A 1 143 ? -4.709 -23.095 -27.260 1.00 58.50 143 PRO A O 1
ATOM 1179 N N . MET A 1 144 ? -4.134 -20.980 -27.743 1.00 55.38 144 MET A N 1
ATOM 1180 C CA . MET A 1 144 ? -4.922 -20.899 -28.981 1.00 55.38 144 MET A CA 1
ATOM 1181 C C . MET A 1 144 ? -4.418 -21.892 -30.043 1.00 55.38 144 MET A C 1
ATOM 1183 O O . MET A 1 144 ? -5.137 -22.232 -30.978 1.00 55.38 144 MET A O 1
ATOM 1187 N N . TYR A 1 145 ? -3.210 -22.427 -29.858 1.00 58.88 145 TYR A N 1
ATOM 1188 C CA . TYR A 1 145 ? -2.759 -23.632 -30.527 1.00 58.88 145 TYR A CA 1
ATOM 1189 C C . TYR A 1 145 ? -3.303 -24.863 -29.792 1.00 58.88 145 TYR A C 1
ATOM 1191 O O . TYR A 1 145 ? -2.679 -25.383 -28.864 1.00 58.88 145 TYR A O 1
ATOM 1199 N N . GLN A 1 146 ? -4.479 -25.346 -30.204 1.00 53.09 146 GLN A N 1
ATOM 1200 C CA . GLN A 1 146 ? -4.856 -26.717 -29.880 1.00 53.09 146 GLN A CA 1
ATOM 1201 C C . GLN A 1 146 ? -3.769 -27.636 -30.438 1.00 53.09 146 GLN A C 1
ATOM 1203 O O . GLN A 1 146 ? -3.493 -27.626 -31.637 1.00 53.09 146 GLN A O 1
ATOM 1208 N N . ALA A 1 147 ? -3.153 -28.425 -29.560 1.00 58.22 147 ALA A N 1
ATOM 1209 C CA . ALA A 1 147 ? -2.341 -29.561 -29.951 1.00 58.22 147 ALA A CA 1
ATOM 1210 C C . ALA A 1 147 ? -3.144 -30.386 -30.965 1.00 58.22 147 ALA A C 1
ATOM 1212 O O . ALA A 1 147 ? -4.129 -31.032 -30.605 1.00 58.22 147 ALA A O 1
ATOM 1213 N N . GLY A 1 148 ? -2.741 -30.348 -32.238 1.00 61.22 148 GLY A N 1
ATOM 1214 C CA . GLY A 1 148 ? -3.278 -31.264 -33.236 1.00 61.22 148 GLY A CA 1
ATOM 1215 C C . GLY A 1 148 ? -3.124 -32.714 -32.750 1.00 61.22 148 GLY A C 1
ATOM 1216 O O . GLY A 1 148 ? -2.323 -32.981 -31.846 1.00 61.22 148 GLY A O 1
ATOM 1217 N N . PRO A 1 149 ? -3.838 -33.680 -33.351 1.00 60.75 149 PRO A N 1
ATOM 1218 C CA . PRO A 1 149 ? -3.876 -35.072 -32.882 1.00 60.75 149 PRO A CA 1
ATOM 1219 C C . PRO A 1 149 ? -2.484 -35.706 -32.683 1.00 60.75 149 PRO A C 1
ATOM 1221 O O . PRO A 1 149 ? -2.327 -36.620 -31.878 1.00 60.75 149 PRO A O 1
ATOM 1224 N N . VAL A 1 150 ? -1.456 -35.177 -33.354 1.00 61.56 150 VAL A N 1
ATOM 1225 C CA . VAL A 1 150 ? -0.055 -35.594 -33.229 1.00 61.56 150 VAL A CA 1
ATOM 1226 C C . VAL A 1 150 ? 0.559 -35.251 -31.861 1.00 61.56 150 VAL A C 1
ATOM 1228 O O . VAL A 1 150 ? 1.196 -36.110 -31.262 1.00 61.56 150 VAL A O 1
ATOM 1231 N N . VAL A 1 151 ? 0.348 -34.047 -31.315 1.00 62.03 151 VAL A N 1
ATOM 1232 C CA . VAL A 1 151 ? 0.950 -33.639 -30.024 1.00 62.03 151 VAL A CA 1
ATOM 1233 C C . VAL A 1 151 ? 0.238 -34.318 -28.843 1.00 62.03 151 VAL A C 1
ATOM 1235 O O . VAL A 1 151 ? 0.886 -34.709 -27.872 1.00 62.03 151 VAL A O 1
ATOM 1238 N N . ALA A 1 152 ? -1.070 -34.578 -28.965 1.00 62.84 152 ALA A N 1
ATOM 1239 C CA . ALA A 1 152 ? -1.825 -35.380 -27.996 1.00 62.84 152 ALA A CA 1
ATOM 1240 C C . ALA A 1 152 ? -1.357 -36.853 -27.945 1.00 62.84 152 ALA A C 1
ATOM 1242 O O . ALA A 1 152 ? -1.314 -37.457 -26.872 1.00 62.84 152 ALA A O 1
ATOM 1243 N N . ALA A 1 153 ? -0.954 -37.423 -29.087 1.00 59.62 153 ALA A N 1
ATOM 1244 C CA . ALA A 1 153 ? -0.412 -38.782 -29.168 1.00 59.62 153 ALA A CA 1
ATOM 1245 C C . ALA A 1 153 ? 1.038 -38.898 -28.654 1.00 59.62 153 ALA A C 1
ATOM 1247 O O . ALA A 1 153 ? 1.454 -39.976 -28.232 1.00 59.62 153 ALA A O 1
ATOM 1248 N N . VAL A 1 154 ? 1.809 -37.804 -28.673 1.00 66.88 154 VAL A N 1
ATOM 1249 C CA . VAL A 1 154 ? 3.203 -37.770 -28.195 1.00 66.88 154 VAL A CA 1
ATOM 1250 C C . VAL A 1 154 ? 3.278 -37.636 -26.669 1.00 66.88 154 VAL A C 1
ATOM 1252 O O . VAL A 1 154 ? 4.074 -38.333 -26.044 1.00 66.88 154 VAL A O 1
ATOM 1255 N N . GLY A 1 155 ? 2.396 -36.844 -26.045 1.00 56.34 155 GLY A N 1
ATOM 1256 C CA . GLY A 1 155 ? 2.402 -36.609 -24.591 1.00 56.34 155 GLY A CA 1
ATOM 1257 C C . GLY A 1 155 ? 2.076 -37.824 -23.706 1.00 56.34 155 GLY A C 1
ATOM 1258 O O . GLY A 1 155 ? 2.156 -37.729 -22.486 1.00 56.34 155 GLY A O 1
ATOM 1259 N N . THR A 1 156 ? 1.714 -38.969 -24.292 1.00 58.06 156 THR A N 1
ATOM 1260 C CA . THR A 1 156 ? 1.351 -40.195 -23.558 1.00 58.06 156 THR A CA 1
ATOM 1261 C C . THR A 1 156 ? 2.396 -41.312 -23.640 1.00 58.06 156 THR A C 1
ATOM 1263 O O . THR A 1 156 ? 2.211 -42.349 -23.005 1.00 58.06 156 THR A O 1
ATOM 1266 N N . ARG A 1 157 ? 3.505 -41.140 -24.380 1.00 54.62 157 ARG A N 1
ATOM 1267 C CA . ARG A 1 157 ? 4.489 -42.223 -24.596 1.00 54.62 157 ARG A CA 1
ATOM 1268 C C . ARG A 1 157 ? 5.676 -42.270 -23.631 1.00 54.62 157 ARG A C 1
ATOM 1270 O O . ARG A 1 157 ? 6.378 -43.272 -23.637 1.00 54.62 157 ARG A O 1
ATOM 1277 N N . GLU A 1 158 ? 5.886 -41.271 -22.777 1.00 59.91 158 GLU A N 1
ATOM 1278 C CA . GLU A 1 158 ? 7.112 -41.188 -21.957 1.00 59.91 158 GLU A CA 1
ATOM 1279 C C . GLU A 1 158 ? 7.013 -41.705 -20.511 1.00 59.91 158 GLU A C 1
ATOM 1281 O O . GLU A 1 158 ? 7.980 -41.613 -19.764 1.00 59.91 158 GLU A O 1
ATOM 1286 N N . VAL A 1 159 ? 5.906 -42.334 -20.100 1.00 57.84 159 VAL A N 1
ATOM 1287 C CA . VAL A 1 159 ? 5.824 -42.982 -18.772 1.00 57.84 159 VAL A CA 1
ATOM 1288 C C . VAL A 1 159 ? 5.453 -44.457 -18.909 1.00 57.84 159 VAL A C 1
ATOM 1290 O O . VAL A 1 159 ? 4.457 -44.934 -18.372 1.00 57.84 159 VAL A O 1
ATOM 1293 N N . ARG A 1 160 ? 6.271 -45.206 -19.653 1.00 57.62 160 ARG A N 1
ATOM 1294 C CA . ARG A 1 160 ? 6.377 -46.657 -19.482 1.00 57.62 160 ARG A CA 1
ATOM 1295 C C . ARG A 1 160 ? 7.750 -46.943 -18.895 1.00 57.62 160 ARG A C 1
ATOM 1297 O O . ARG A 1 160 ? 8.747 -46.983 -19.600 1.00 57.62 160 ARG A O 1
ATOM 1304 N N . THR A 1 161 ? 7.799 -47.058 -17.573 1.00 59.75 161 THR A N 1
ATOM 1305 C CA . THR A 1 161 ? 8.971 -47.551 -16.857 1.00 59.75 161 THR A CA 1
ATOM 1306 C C . THR A 1 161 ? 9.160 -49.019 -17.225 1.00 59.75 161 THR A C 1
ATOM 1308 O O . THR A 1 161 ? 8.488 -49.888 -16.666 1.00 59.75 161 THR A O 1
ATOM 1311 N N . ASP A 1 162 ? 10.056 -49.302 -18.165 1.00 46.62 162 ASP A N 1
ATOM 1312 C CA . ASP A 1 162 ? 10.541 -50.656 -18.425 1.00 46.62 162 ASP A CA 1
ATOM 1313 C C . ASP A 1 162 ? 11.490 -51.064 -17.288 1.00 46.62 162 ASP A C 1
ATOM 1315 O O . ASP A 1 162 ? 12.712 -51.056 -17.397 1.00 46.62 162 ASP A O 1
ATOM 1319 N N . GLY A 1 163 ? 10.885 -51.369 -16.141 1.00 57.91 163 GLY A N 1
ATOM 1320 C CA . GLY A 1 163 ? 11.494 -52.053 -15.010 1.00 57.91 163 GLY A CA 1
ATOM 1321 C C . GLY A 1 163 ? 10.969 -53.481 -14.946 1.00 57.91 163 GLY A C 1
ATOM 1322 O O . GLY A 1 163 ? 10.170 -53.798 -14.071 1.00 57.91 163 GLY A O 1
ATOM 1323 N N . ALA A 1 164 ? 11.371 -54.321 -15.900 1.00 52.62 164 ALA A N 1
ATOM 1324 C CA . ALA A 1 164 ? 11.216 -55.774 -15.831 1.00 52.62 164 ALA A CA 1
ATOM 1325 C C . ALA A 1 164 ? 12.117 -56.452 -16.876 1.00 52.62 164 ALA A C 1
ATOM 1327 O O . ALA A 1 164 ? 11.675 -56.672 -17.999 1.00 52.62 164 ALA A O 1
ATOM 1328 N N . ALA A 1 165 ? 13.369 -56.746 -16.500 1.00 48.97 165 ALA A N 1
ATOM 1329 C CA . ALA A 1 165 ? 14.156 -57.934 -16.880 1.00 48.97 165 ALA A CA 1
ATOM 1330 C C . ALA A 1 165 ? 15.668 -57.652 -16.793 1.00 48.97 165 ALA A C 1
ATOM 1332 O O . ALA A 1 165 ? 16.271 -57.219 -17.771 1.00 48.97 165 ALA A O 1
ATOM 1333 N N . SER A 1 166 ? 16.263 -57.944 -15.633 1.00 46.62 166 SER A N 1
ATOM 1334 C CA . SER A 1 166 ? 17.546 -58.658 -15.476 1.00 46.62 166 SER A CA 1
ATOM 1335 C C . SER A 1 166 ? 17.844 -58.835 -13.994 1.00 46.62 166 SER A C 1
ATOM 1337 O O . SER A 1 166 ? 17.967 -57.787 -13.319 1.00 46.62 166 SER A O 1
#

pLDDT: mean 80.82, std 14.39, range [46.62, 98.25]

Foldseek 3Di:
DDDDPDDDDPPPPDDPPPPPVVCVVCVVVVCVVVVVVVVVVVVVVVCVVPDDDDDDPVVVADDDPPDHDDDDPDDDDDCLVVVVVVLVVVVVVLVVVCVVCVVCVVPCDPNSVVVVVVSVVVNVVVVVVCVVVCSVPDDDPDPPPDDDPVVVVVVPPPPDPPPDDD

Sequence (166 aa):
MLEGRRSCIPHRKGRPMQGSYALWMYLPGLVLFVGGIAFVILNVILSHLIHPHVRTHEKYVAYECGEDPVGGAWIQFNHRFYLLALAFVVFDVEVVLLFPWVVVFREFGWFGFIEVLVFIAVLLFGLAYAWRKEALVWDKPQPMYQAGPVVAAVGTREVRTDGAAS

Secondary structure (DSSP, 8-state):
-----------------TTTHHHHHHHHHHHHHHHHHHHHHHHHHHHHHHS-----GGGTS--BTTB---S-------THHHHHHHHHHHHHHHHHHHHHHHHHHHHHHHHHHHHHHHHHHHHHHHHHHHHHTTTT--PPPPPSS---HHHHHHTTSS--------

Radius of gyration: 34.14 Å; chains: 1; bounding box: 49×100×102 Å